Protein AF-M5U212-F1 (afdb_monomer_lite)

Radius of gyration: 13.01 Å; chains: 1; bounding box: 35×25×26 Å

Secondary structure (DSSP, 8-state):
---GGG-HHHHHHHHIIIIIS-GGGGS-HHHHHHHHHHHHHTTS-----GGGGGG--

Sequence (57 aa):
PYSPELNAIERLWKKLKYQLMPAYAWERFTTLLNTLTSKLSELGEVTYMPSLHRYAE

pLDDT: mea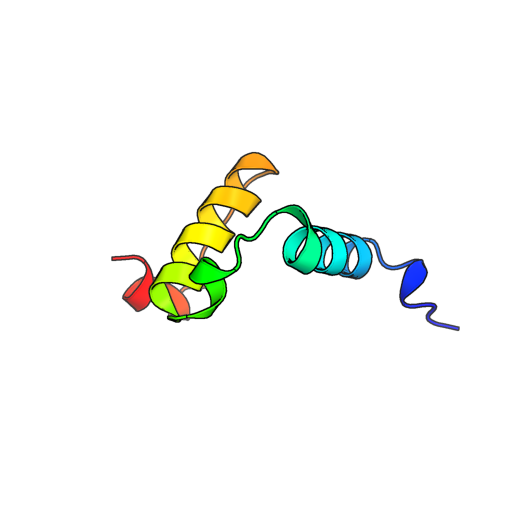n 82.85, std 9.62, range [54.22, 91.5]

Organism: NCBI:txid1263870

Structure (mmCIF, N/CA/C/O backbone):
data_AF-M5U212-F1
#
_entry.id   AF-M5U212-F1
#
loop_
_atom_site.group_PDB
_atom_site.id
_atom_site.type_symbol
_atom_site.label_atom_id
_atom_site.label_alt_id
_atom_site.label_comp_id
_atom_site.label_asym_id
_atom_site.label_entity_id
_atom_site.label_seq_id
_atom_site.pdbx_PDB_ins_code
_atom_site.Cartn_x
_atom_site.Cartn_y
_atom_site.Cartn_z
_atom_site.occupancy
_atom_site.B_iso_or_equiv
_atom_site.auth_seq_id
_atom_site.auth_comp_id
_atom_site.auth_asym_id
_atom_site.auth_atom_id
_atom_site.pdbx_PDB_model_num
ATOM 1 N N . PRO A 1 1 ? 27.151 2.440 -9.672 1.00 54.22 1 PRO A N 1
ATOM 2 C CA . PRO A 1 1 ? 26.494 3.537 -8.922 1.00 54.22 1 PRO A CA 1
ATOM 3 C C . PRO A 1 1 ? 24.988 3.263 -8.795 1.00 54.22 1 PRO A C 1
ATOM 5 O O . PRO A 1 1 ? 24.290 3.230 -9.803 1.00 54.22 1 PRO A O 1
ATOM 8 N N . TYR A 1 2 ? 24.508 2.971 -7.585 1.00 56.44 2 TYR A N 1
ATOM 9 C CA . TYR A 1 2 ? 23.083 2.748 -7.330 1.00 56.44 2 TYR A CA 1
ATOM 10 C C . TYR A 1 2 ? 22.337 4.077 -7.476 1.00 56.44 2 TYR A C 1
ATOM 12 O O . TYR A 1 2 ? 22.361 4.895 -6.562 1.00 56.44 2 TYR A O 1
ATOM 20 N N . SER A 1 3 ? 21.725 4.312 -8.638 1.00 63.19 3 SER A N 1
ATOM 21 C CA . SER A 1 3 ? 20.846 5.462 -8.852 1.00 63.19 3 SER A CA 1
ATOM 22 C C . SER A 1 3 ? 19.453 5.127 -8.306 1.00 63.19 3 SER A C 1
ATOM 24 O O . SER A 1 3 ? 18.783 4.266 -8.885 1.00 63.19 3 SER A O 1
ATOM 26 N N . PRO A 1 4 ? 18.995 5.796 -7.232 1.00 63.09 4 PRO A N 1
ATOM 27 C CA . PRO A 1 4 ? 17.696 5.537 -6.599 1.00 63.09 4 PRO A CA 1
ATOM 28 C C . PRO A 1 4 ? 16.533 5.701 -7.598 1.00 63.09 4 PRO A C 1
ATOM 30 O O . PRO A 1 4 ? 15.591 4.916 -7.654 1.00 63.09 4 PRO A O 1
ATOM 33 N N . GLU A 1 5 ? 16.697 6.632 -8.540 1.00 63.41 5 GLU A N 1
ATOM 34 C CA . GLU A 1 5 ? 15.751 6.921 -9.621 1.00 63.41 5 GLU A CA 1
ATOM 35 C C . GLU A 1 5 ? 15.508 5.750 -10.588 1.00 63.41 5 GLU A C 1
ATOM 37 O O . GLU A 1 5 ? 14.439 5.667 -11.201 1.00 63.41 5 GLU A O 1
ATOM 42 N N . LEU A 1 6 ? 16.465 4.820 -10.713 1.00 67.94 6 LEU A N 1
ATOM 43 C CA . LEU A 1 6 ? 16.321 3.613 -11.532 1.00 67.94 6 LEU A CA 1
ATOM 44 C C . LEU A 1 6 ? 15.590 2.491 -10.786 1.00 67.94 6 LEU A C 1
ATOM 46 O O . LEU A 1 6 ? 15.033 1.603 -11.440 1.00 67.94 6 LEU A O 1
ATOM 50 N N . ASN A 1 7 ? 15.492 2.564 -9.458 1.00 81.19 7 ASN A N 1
ATOM 51 C CA . ASN A 1 7 ? 14.813 1.562 -8.653 1.00 81.19 7 ASN A CA 1
ATOM 52 C C . ASN A 1 7 ? 13.287 1.664 -8.822 1.00 81.19 7 ASN A C 1
ATOM 54 O O . ASN A 1 7 ? 12.647 2.651 -8.453 1.00 81.19 7 ASN A O 1
ATOM 58 N N . ALA A 1 8 ? 12.686 0.617 -9.389 1.00 82.44 8 ALA A N 1
ATOM 59 C CA . ALA A 1 8 ? 11.246 0.556 -9.630 1.00 82.44 8 ALA A CA 1
ATOM 60 C C . ALA A 1 8 ? 10.428 0.678 -8.334 1.00 82.44 8 ALA A C 1
ATOM 62 O O . ALA A 1 8 ? 9.366 1.302 -8.339 1.00 82.44 8 ALA A O 1
ATOM 63 N N . ILE A 1 9 ? 10.950 0.146 -7.226 1.00 85.25 9 ILE A N 1
ATOM 64 C CA . ILE A 1 9 ? 10.295 0.201 -5.917 1.00 85.25 9 ILE A CA 1
ATOM 65 C C . ILE A 1 9 ? 10.240 1.644 -5.407 1.00 85.25 9 ILE A C 1
ATOM 67 O O . ILE A 1 9 ? 9.210 2.082 -4.903 1.00 85.25 9 ILE A O 1
ATOM 71 N N . GLU A 1 10 ? 11.299 2.430 -5.590 1.00 85.50 10 GLU A N 1
ATOM 72 C CA . GLU A 1 10 ? 1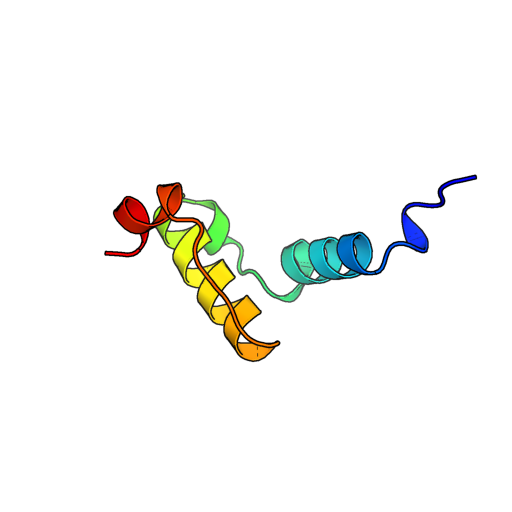1.298 3.829 -5.152 1.00 85.50 10 GLU A CA 1
ATOM 73 C C . GLU A 1 10 ? 10.329 4.696 -5.953 1.00 85.50 10 GLU A C 1
ATOM 75 O O . GLU A 1 10 ? 9.609 5.523 -5.383 1.00 85.50 10 GLU A O 1
ATOM 80 N N . ARG A 1 11 ? 10.245 4.475 -7.270 1.00 86.06 11 ARG A N 1
ATOM 81 C CA . ARG A 1 11 ? 9.240 5.147 -8.106 1.00 86.06 11 ARG A CA 1
ATOM 82 C C . ARG A 1 11 ? 7.823 4.795 -7.662 1.00 86.06 11 ARG A C 1
ATOM 84 O O . ARG A 1 11 ? 6.972 5.685 -7.606 1.00 86.06 11 ARG A O 1
ATOM 91 N N . LEU A 1 12 ? 7.584 3.531 -7.306 1.00 87.19 12 LEU A N 1
ATOM 92 C CA . LEU A 1 12 ? 6.303 3.086 -6.764 1.00 87.19 12 LEU A CA 1
ATOM 93 C C . LEU A 1 12 ? 5.985 3.799 -5.446 1.00 87.19 12 LEU A C 1
ATOM 95 O O . LEU A 1 12 ? 4.903 4.365 -5.324 1.00 87.19 12 LEU A O 1
ATOM 99 N N . TRP A 1 13 ? 6.925 3.858 -4.499 1.00 86.88 13 TRP A N 1
ATOM 100 C CA . TRP A 1 13 ? 6.720 4.549 -3.221 1.00 86.88 13 TRP A CA 1
ATOM 101 C C . TRP A 1 13 ? 6.455 6.042 -3.388 1.00 86.88 13 TRP A C 1
ATOM 103 O O . TRP A 1 13 ? 5.574 6.590 -2.723 1.00 86.88 13 TRP A O 1
ATOM 113 N N . LYS A 1 14 ? 7.160 6.706 -4.309 1.00 88.25 14 LYS A N 1
ATOM 114 C CA . LYS A 1 14 ? 6.914 8.117 -4.626 1.00 88.25 14 LYS A CA 1
ATOM 115 C C . LYS A 1 14 ? 5.508 8.312 -5.198 1.00 88.25 14 LYS A C 1
ATOM 117 O O . LYS A 1 14 ? 4.781 9.195 -4.745 1.00 88.25 14 LYS A O 1
ATOM 122 N N . LYS A 1 15 ? 5.094 7.463 -6.143 1.00 88.81 15 LYS A N 1
ATOM 123 C CA . LYS A 1 15 ? 3.737 7.489 -6.707 1.00 88.81 15 LYS A CA 1
ATOM 124 C C . LYS A 1 15 ? 2.683 7.253 -5.627 1.00 88.81 15 LYS A C 1
ATOM 126 O O . LYS A 1 15 ? 1.708 7.990 -5.534 1.00 88.81 15 LYS A O 1
ATOM 131 N N . LEU A 1 16 ? 2.907 6.258 -4.781 1.00 89.25 16 LEU A N 1
ATOM 132 C CA . LEU A 1 16 ? 1.976 5.873 -3.739 1.00 89.25 16 LEU A CA 1
ATOM 133 C C . LEU A 1 16 ? 1.785 6.998 -2.718 1.00 89.25 16 LEU A C 1
ATOM 135 O O . LEU A 1 16 ? 0.652 7.391 -2.444 1.00 89.25 16 LEU A O 1
ATOM 139 N N . LYS A 1 17 ? 2.890 7.584 -2.249 1.00 85.94 17 LYS A N 1
ATOM 140 C CA . LYS A 1 17 ? 2.876 8.669 -1.268 1.00 85.94 17 LYS A CA 1
ATOM 141 C C . LYS A 1 17 ? 2.196 9.937 -1.782 1.00 85.94 17 LYS A C 1
ATOM 143 O O . LYS A 1 17 ? 1.439 10.549 -1.039 1.00 85.94 17 LYS A O 1
ATOM 148 N N . TYR A 1 18 ? 2.500 10.354 -3.012 1.00 87.56 18 TYR A N 1
ATOM 149 C CA . TYR A 1 18 ? 2.080 11.668 -3.513 1.00 87.56 18 TYR A CA 1
ATOM 150 C C . TYR A 1 18 ? 0.832 11.640 -4.399 1.00 87.56 18 TYR A C 1
ATOM 152 O O . TYR A 1 18 ? 0.240 12.693 -4.609 1.00 87.56 18 TYR A O 1
ATOM 160 N N . GLN A 1 19 ? 0.445 10.483 -4.945 1.00 87.44 19 GLN A N 1
ATOM 161 C CA . GLN A 1 19 ? -0.668 10.393 -5.899 1.00 87.44 19 GLN A CA 1
ATOM 162 C C . GLN A 1 19 ? -1.788 9.450 -5.456 1.00 87.44 19 GLN A C 1
ATOM 164 O O . GLN A 1 19 ? -2.940 9.711 -5.785 1.00 87.44 19 GLN A O 1
ATOM 169 N N . LEU A 1 20 ? -1.480 8.352 -4.755 1.00 85.75 20 LEU A N 1
ATOM 170 C CA . LEU A 1 20 ? -2.478 7.309 -4.464 1.00 85.75 20 LEU A CA 1
ATOM 171 C C . LEU A 1 20 ? -3.044 7.381 -3.044 1.00 85.75 20 LEU A C 1
ATOM 173 O O . LEU A 1 20 ? -4.183 6.970 -2.828 1.00 85.75 20 LEU A O 1
ATOM 177 N N . MET A 1 21 ? -2.269 7.885 -2.081 1.00 90.44 21 MET A N 1
ATOM 178 C CA . MET A 1 21 ? -2.709 8.001 -0.694 1.00 90.44 21 MET A CA 1
ATOM 179 C C . MET A 1 21 ? -3.302 9.386 -0.400 1.00 90.44 21 MET A C 1
ATOM 181 O O . MET A 1 21 ? -2.615 10.393 -0.577 1.00 90.44 21 MET A O 1
ATOM 185 N N . PRO A 1 22 ? -4.546 9.462 0.100 1.00 89.25 22 PRO A N 1
ATOM 186 C CA . PRO A 1 22 ? -5.129 10.716 0.554 1.00 89.25 22 PRO A CA 1
ATOM 187 C C . PRO A 1 22 ? -4.473 11.195 1.858 1.00 89.25 22 PRO A C 1
ATOM 189 O O . PRO A 1 22 ? -3.954 10.397 2.636 1.00 89.25 22 PRO A O 1
ATOM 192 N N . ALA A 1 23 ? -4.521 12.503 2.129 1.00 88.06 23 ALA A N 1
ATOM 193 C CA . ALA A 1 23 ? -3.855 13.105 3.291 1.00 88.06 23 ALA A CA 1
ATOM 194 C C . ALA A 1 23 ? -4.320 12.510 4.637 1.00 88.06 23 ALA A C 1
ATOM 196 O O . ALA A 1 23 ? -3.492 12.261 5.511 1.00 88.06 23 ALA A O 1
ATOM 197 N N . TYR A 1 24 ? -5.614 12.194 4.767 1.00 87.94 24 TYR A N 1
ATOM 198 C CA . TYR A 1 24 ? -6.178 11.594 5.983 1.00 87.94 24 TYR A CA 1
ATOM 199 C C . TYR A 1 24 ? -5.628 10.187 6.275 1.00 87.94 24 TYR A C 1
ATOM 201 O O . TYR A 1 24 ? -5.686 9.710 7.407 1.00 87.94 24 TYR A O 1
ATOM 209 N N . ALA A 1 25 ? -5.069 9.498 5.271 1.00 87.75 25 ALA A N 1
ATOM 210 C CA . ALA A 1 25 ? -4.513 8.164 5.460 1.00 87.75 25 ALA A CA 1
ATOM 211 C C . ALA A 1 25 ? -3.283 8.169 6.379 1.00 87.75 25 ALA A C 1
ATOM 213 O O . ALA A 1 25 ? -2.943 7.134 6.936 1.00 87.75 25 ALA A O 1
ATOM 214 N N . TRP A 1 26 ? -2.634 9.319 6.571 1.00 88.88 26 TRP A N 1
ATOM 215 C CA . TRP A 1 26 ? -1.437 9.452 7.403 1.00 88.88 26 TRP A CA 1
ATOM 216 C C . TRP A 1 26 ? -1.743 9.775 8.874 1.00 88.88 26 TRP A C 1
ATOM 218 O O . TRP A 1 26 ? -0.821 9.824 9.684 1.00 88.88 26 TRP A O 1
ATOM 228 N N . GLU A 1 27 ? -3.011 9.986 9.238 1.00 90.44 27 GLU A N 1
ATOM 229 C CA . GLU A 1 27 ? -3.396 10.441 10.583 1.00 90.44 27 GLU A CA 1
ATOM 230 C C . GLU A 1 27 ? -3.325 9.340 11.647 1.00 90.44 27 GLU A C 1
ATOM 232 O O . GLU A 1 27 ? -3.016 9.609 12.808 1.00 90.44 27 GLU A O 1
ATOM 237 N N . ARG A 1 28 ? -3.619 8.088 11.275 1.00 91.50 28 ARG A N 1
ATOM 238 C CA . ARG A 1 28 ? -3.580 6.938 12.191 1.00 91.50 28 ARG A CA 1
ATOM 239 C C . ARG A 1 28 ? -2.961 5.739 11.502 1.00 91.50 28 ARG A C 1
ATOM 241 O O . ARG A 1 28 ? -3.202 5.502 10.323 1.00 91.50 28 ARG A O 1
ATOM 248 N N . PHE A 1 29 ? -2.225 4.937 12.268 1.00 87.06 29 PHE A N 1
ATOM 249 C CA . PHE A 1 29 ? -1.563 3.742 11.747 1.00 87.06 29 PHE A CA 1
ATOM 250 C C . PHE A 1 29 ? -2.546 2.745 11.116 1.00 87.06 29 PHE A C 1
ATOM 252 O O . PHE A 1 29 ? -2.277 2.218 10.044 1.00 87.06 29 PHE A O 1
ATOM 259 N N . THR A 1 30 ? -3.713 2.535 11.729 1.00 87.62 30 THR A N 1
ATOM 260 C CA . THR A 1 30 ? -4.760 1.655 11.186 1.00 87.62 30 THR A CA 1
ATOM 261 C C . THR A 1 30 ? -5.335 2.192 9.877 1.00 87.62 30 THR A C 1
ATOM 263 O O . THR A 1 30 ? -5.452 1.454 8.904 1.00 87.62 30 THR A O 1
ATOM 266 N N . THR A 1 31 ? -5.623 3.496 9.805 1.00 89.25 31 THR A N 1
ATOM 267 C CA . THR A 1 31 ? -6.090 4.154 8.575 1.00 89.25 31 THR A CA 1
ATOM 268 C C . THR A 1 31 ? -5.046 4.062 7.465 1.00 89.25 31 THR A C 1
ATOM 270 O O . THR A 1 31 ? -5.399 3.787 6.316 1.00 89.25 31 THR A O 1
ATOM 273 N N . LEU A 1 32 ? -3.767 4.236 7.804 1.00 90.69 32 LEU A N 1
ATOM 274 C CA . LEU A 1 32 ? -2.650 4.073 6.881 1.00 90.69 32 LEU A CA 1
ATOM 2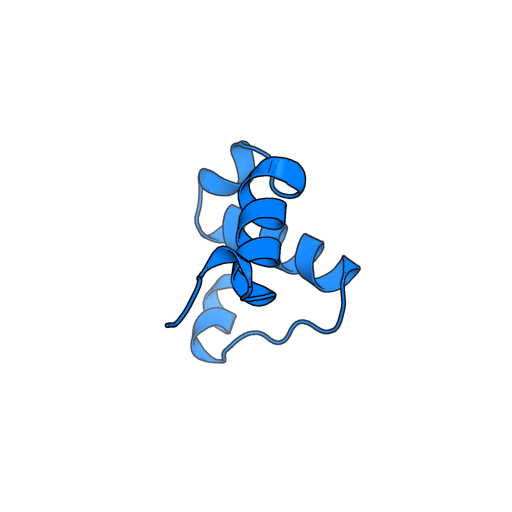75 C C . LEU A 1 32 ? -2.605 2.653 6.332 1.00 90.69 32 LEU A C 1
ATOM 277 O O . LEU A 1 32 ? -2.587 2.475 5.120 1.00 90.69 32 LEU A O 1
ATOM 281 N N . LEU A 1 33 ? -2.620 1.658 7.215 1.00 89.69 33 LEU A N 1
ATOM 282 C CA . LEU A 1 33 ? -2.493 0.248 6.862 1.00 89.69 33 LEU A CA 1
ATOM 283 C C . LEU A 1 33 ? -3.674 -0.220 6.000 1.00 89.69 33 LEU A C 1
ATOM 285 O O . LEU A 1 33 ? -3.458 -0.839 4.958 1.00 89.69 33 LEU A O 1
ATOM 289 N N . ASN A 1 34 ? -4.899 0.179 6.347 1.00 88.75 34 ASN A N 1
ATOM 290 C CA . ASN A 1 34 ? -6.100 -0.137 5.571 1.00 88.75 34 ASN A CA 1
ATOM 291 C C . ASN A 1 34 ? -6.092 0.543 4.195 1.00 88.75 34 ASN A C 1
ATOM 293 O O . ASN A 1 34 ? -6.331 -0.104 3.174 1.00 88.75 34 ASN A O 1
ATOM 297 N N . THR A 1 35 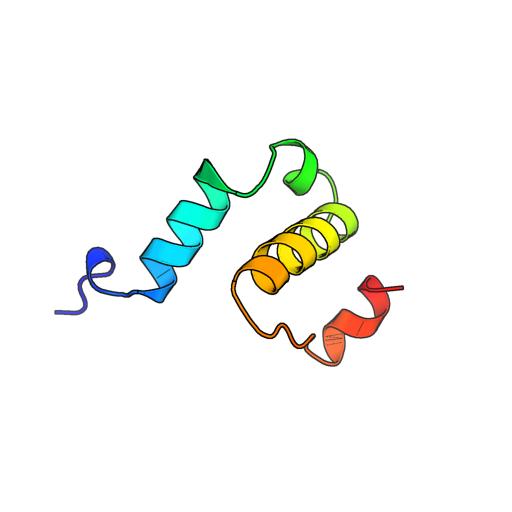? -5.769 1.838 4.144 1.00 90.62 35 THR A N 1
ATOM 298 C CA . THR A 1 35 ? -5.752 2.589 2.878 1.00 90.62 35 THR A CA 1
ATOM 299 C C . THR A 1 35 ? -4.628 2.105 1.964 1.00 90.62 35 THR A C 1
ATOM 301 O O . THR A 1 35 ? -4.837 1.930 0.765 1.00 90.62 35 THR A O 1
ATOM 304 N N . LEU A 1 36 ? -3.447 1.841 2.526 1.00 90.25 36 LEU A N 1
ATOM 305 C CA . LEU A 1 36 ? -2.299 1.299 1.805 1.00 90.25 36 LEU A CA 1
ATOM 306 C C . LEU A 1 36 ? -2.624 -0.072 1.213 1.00 90.25 36 LEU A C 1
ATOM 308 O O . LEU A 1 36 ? -2.389 -0.289 0.028 1.00 90.25 36 LEU A O 1
ATOM 312 N N . THR A 1 37 ? -3.196 -0.975 2.010 1.00 89.38 37 THR A N 1
ATOM 313 C CA . THR A 1 37 ? -3.552 -2.323 1.548 1.00 89.38 37 THR A CA 1
ATOM 314 C C . THR A 1 37 ? -4.609 -2.257 0.460 1.00 89.38 37 THR A C 1
ATOM 316 O O . THR A 1 37 ? -4.442 -2.899 -0.574 1.00 89.38 37 THR A O 1
ATOM 319 N N . SER A 1 38 ? -5.640 -1.423 0.623 1.00 89.56 38 SER A N 1
ATOM 320 C CA . SER A 1 38 ? -6.645 -1.212 -0.422 1.00 89.56 38 SER A CA 1
ATOM 321 C C . SER A 1 38 ? -6.007 -0.736 -1.730 1.00 89.56 38 SER A C 1
ATOM 323 O O . SER A 1 38 ? -6.328 -1.275 -2.784 1.00 89.56 38 SER A O 1
ATOM 325 N N . LYS A 1 39 ? -5.072 0.223 -1.680 1.00 89.88 39 LYS A N 1
ATOM 326 C CA . LYS A 1 39 ? -4.403 0.756 -2.879 1.00 89.88 39 LYS A CA 1
ATOM 327 C C . LYS A 1 39 ? -3.392 -0.187 -3.505 1.00 89.88 39 LYS A C 1
ATOM 329 O O . LYS A 1 39 ? -3.265 -0.210 -4.724 1.00 89.88 39 LYS A O 1
ATOM 334 N N . LEU A 1 40 ? -2.685 -0.972 -2.704 1.00 88.62 40 LEU A N 1
ATOM 335 C CA . LEU A 1 40 ? -1.776 -1.988 -3.222 1.00 88.62 40 LEU A CA 1
ATOM 336 C C . LEU A 1 40 ? -2.540 -3.185 -3.805 1.00 88.62 40 LEU A C 1
ATOM 338 O O . LEU A 1 40 ? -2.089 -3.740 -4.801 1.00 88.62 40 LEU A O 1
ATOM 342 N N . SER A 1 41 ? -3.719 -3.517 -3.266 1.00 88.94 41 SER A N 1
ATOM 343 C CA . SER A 1 41 ? -4.575 -4.598 -3.786 1.00 88.94 41 SER A CA 1
ATOM 344 C C . SER A 1 41 ? -5.146 -4.279 -5.172 1.00 88.94 4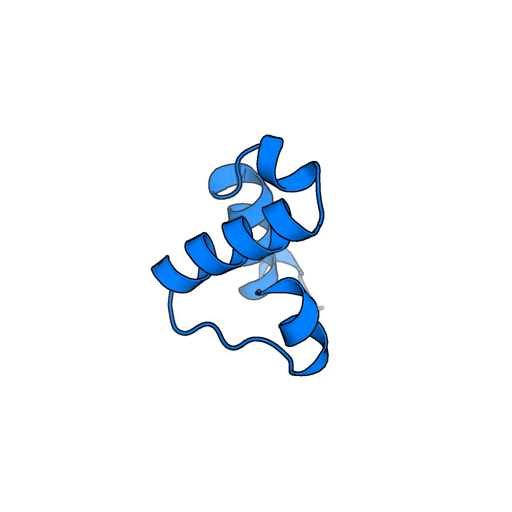1 SER A C 1
ATOM 346 O O . SER A 1 41 ? -5.402 -5.185 -5.956 1.00 88.94 41 SER A O 1
ATOM 348 N N . GLU A 1 42 ? -5.302 -2.994 -5.513 1.00 87.56 42 GLU A N 1
ATOM 349 C CA . GLU A 1 42 ? -5.643 -2.552 -6.878 1.00 87.56 42 GLU A CA 1
ATOM 350 C C . GLU A 1 42 ? -4.496 -2.806 -7.881 1.00 87.56 42 GLU A C 1
ATOM 352 O O . GLU A 1 42 ? -4.730 -2.858 -9.088 1.00 87.56 42 GLU A O 1
ATOM 357 N N . LEU A 1 43 ? -3.252 -2.941 -7.404 1.00 85.00 43 LEU A N 1
ATOM 358 C CA . LEU A 1 43 ? -2.053 -3.106 -8.234 1.00 85.00 43 LEU A CA 1
ATOM 359 C C . LEU A 1 43 ? -1.578 -4.565 -8.334 1.00 85.00 43 LEU A C 1
ATOM 361 O O . LEU A 1 43 ? -0.829 -4.883 -9.258 1.00 85.00 43 LEU A O 1
ATOM 365 N N . GLY A 1 44 ? -1.979 -5.438 -7.406 1.00 86.44 44 GLY A N 1
ATOM 366 C CA . GLY A 1 44 ? -1.582 -6.845 -7.384 1.00 86.44 44 GLY A CA 1
ATOM 367 C C . GLY A 1 44 ? -1.917 -7.548 -6.067 1.00 86.44 44 GLY A C 1
ATOM 368 O O . GLY A 1 44 ? -2.711 -7.061 -5.268 1.00 86.44 44 GLY A O 1
ATOM 369 N N . GLU A 1 45 ? -1.299 -8.707 -5.834 1.00 86.75 45 GLU A N 1
ATOM 370 C CA . GLU A 1 45 ? -1.483 -9.458 -4.590 1.00 86.75 45 GLU A CA 1
ATOM 371 C C . GLU A 1 45 ? -0.789 -8.776 -3.407 1.00 86.75 45 GLU A C 1
ATOM 373 O O . GLU A 1 45 ? 0.393 -8.424 -3.461 1.00 86.75 45 GLU A O 1
ATOM 378 N N . VAL A 1 46 ? -1.527 -8.632 -2.306 1.00 84.75 46 VAL A N 1
ATOM 379 C CA . VAL A 1 46 ? -1.023 -8.078 -1.049 1.00 84.75 46 VAL A CA 1
ATOM 380 C C . VAL A 1 46 ? -1.097 -9.154 0.017 1.00 84.75 46 VAL A C 1
ATOM 382 O O . VAL A 1 46 ? -2.156 -9.716 0.277 1.00 84.75 46 VAL A O 1
ATOM 385 N N . THR A 1 47 ? 0.038 -9.429 0.652 1.00 83.81 47 THR A N 1
ATOM 386 C CA . THR A 1 47 ? 0.115 -10.340 1.795 1.00 83.81 47 THR A CA 1
ATOM 387 C C . THR A 1 47 ? 0.597 -9.568 3.010 1.00 83.81 47 THR A C 1
ATOM 389 O O . THR A 1 47 ? 1.632 -8.899 2.963 1.00 83.81 47 THR A O 1
ATOM 392 N N . TYR A 1 48 ? -0.139 -9.668 4.113 1.00 81.81 48 TYR A N 1
ATOM 393 C CA . TYR A 1 48 ? 0.302 -9.100 5.377 1.00 81.81 48 TYR A CA 1
ATOM 394 C C . TYR A 1 48 ? 1.448 -9.916 5.961 1.00 81.81 48 TYR A C 1
ATOM 396 O O . TYR A 1 48 ? 1.407 -11.146 6.005 1.00 81.81 48 TYR A O 1
ATOM 404 N N . MET A 1 49 ? 2.460 -9.222 6.483 1.00 82.94 49 MET A N 1
ATOM 405 C CA . MET A 1 49 ? 3.425 -9.883 7.352 1.00 82.94 49 MET A CA 1
ATOM 406 C C . MET A 1 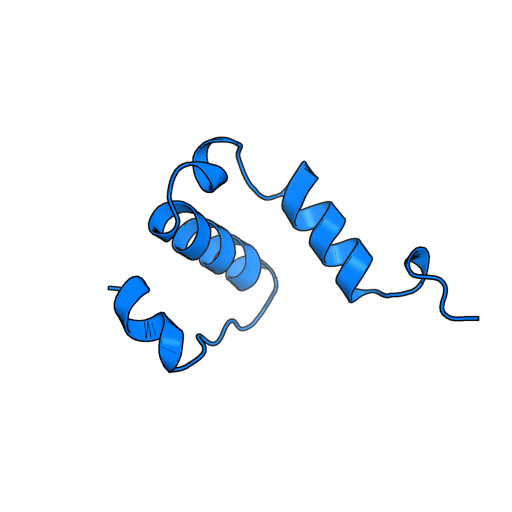49 ? 2.698 -10.402 8.604 1.00 82.94 49 MET A C 1
ATOM 408 O O . MET A 1 49 ? 1.841 -9.693 9.134 1.00 82.94 49 MET A O 1
ATOM 412 N N . PRO A 1 50 ? 3.058 -11.585 9.138 1.00 83.19 50 PRO A N 1
ATOM 413 C CA . PRO A 1 50 ? 2.382 -12.164 10.302 1.00 83.19 50 PRO A CA 1
ATOM 414 C C . PRO A 1 50 ? 2.319 -11.236 11.525 1.00 83.19 50 PRO A C 1
ATOM 416 O O . PRO A 1 50 ? 1.349 -11.263 12.275 1.00 83.19 50 PRO A O 1
ATOM 419 N N . SER A 1 51 ? 3.319 -10.368 11.702 1.00 84.00 51 SER A N 1
ATOM 420 C CA . SER A 1 51 ? 3.373 -9.364 12.772 1.00 84.00 51 SER A CA 1
ATOM 421 C C . SER A 1 51 ? 2.319 -8.258 12.655 1.00 84.00 51 SER A C 1
ATOM 423 O O . SER A 1 51 ? 2.020 -7.598 13.649 1.00 84.00 51 SER A O 1
ATOM 425 N N . LEU A 1 52 ? 1.760 -8.044 11.462 1.00 76.69 52 LEU A N 1
ATOM 426 C CA . LEU A 1 52 ? 0.798 -6.982 11.177 1.00 76.69 52 LEU A CA 1
ATOM 427 C C . LEU A 1 52 ? -0.661 -7.444 11.266 1.00 76.69 52 LEU A C 1
ATOM 429 O O . LEU A 1 52 ? -1.544 -6.593 11.276 1.00 76.69 52 LEU A O 1
ATOM 433 N N . HIS A 1 53 ? -0.926 -8.750 11.406 1.00 76.25 53 HIS A N 1
ATOM 434 C CA . HIS A 1 53 ? -2.294 -9.283 11.474 1.00 76.25 53 HIS A CA 1
ATOM 435 C C . HIS A 1 53 ? -3.138 -8.656 12.590 1.00 76.25 53 HIS A C 1
ATOM 437 O O . HIS A 1 53 ? -4.306 -8.373 12.371 1.00 76.25 53 HIS A O 1
ATOM 443 N N . ARG A 1 54 ? -2.534 -8.345 13.746 1.00 79.38 54 ARG A N 1
ATOM 444 C CA . ARG A 1 54 ? -3.222 -7.690 14.877 1.00 79.38 54 ARG A CA 1
ATOM 445 C C . ARG A 1 54 ? -3.835 -6.326 14.514 1.00 79.38 54 ARG A C 1
ATOM 447 O O . ARG A 1 54 ? -4.702 -5.844 15.228 1.00 79.38 54 ARG A O 1
ATOM 454 N N . TYR A 1 55 ? -3.345 -5.677 13.460 1.00 70.75 55 TYR A N 1
ATOM 455 C CA . TYR A 1 55 ? -3.797 -4.351 13.033 1.00 70.75 55 TYR A CA 1
ATOM 456 C C . TYR A 1 55 ? -4.736 -4.392 11.823 1.00 70.75 55 TYR A C 1
ATOM 458 O O . TYR A 1 55 ? -5.188 -3.332 11.396 1.00 70.75 55 TYR A O 1
ATOM 466 N N . ALA A 1 56 ? -4.970 -5.579 11.256 1.00 64.69 56 ALA A N 1
ATOM 467 C CA . ALA A 1 56 ? -5.838 -5.787 10.100 1.00 64.69 56 ALA A CA 1
ATOM 468 C C . ALA A 1 56 ? -7.283 -6.172 10.488 1.00 64.69 56 ALA A C 1
ATOM 470 O O . ALA A 1 56 ? -8.122 -6.272 9.596 1.00 64.69 56 ALA A O 1
ATOM 471 N N . GLU A 1 57 ? -7.554 -6.391 11.783 1.00 57.84 57 GLU A N 1
ATOM 472 C CA . GLU A 1 57 ? -8.887 -6.659 12.361 1.00 57.84 57 GLU A CA 1
ATOM 473 C C . GLU A 1 57 ? -9.676 -5.377 12.670 1.00 57.84 57 GLU A C 1
ATOM 475 O O . GLU A 1 57 ? -9.079 -4.411 13.207 1.00 57.84 57 GLU A O 1
#

Foldseek 3Di:
DDDCVPDPVSVVVVCCVPPQDDPVCPVDPLSVVVSVQVSVVVVHDDDDDPVCVVSPD